Protein 2EEY (pdb70)

Organism: Geobacillus kaustophilus (strain HTA426) (NCBI:txid235909)

Radius of gyration: 17.72 Å; Cα contacts (8 Å, |Δi|>4): 313; chains: 1; bounding box: 38×51×36 Å

Secondary structure (DSSP, 8-state):
---SSB-TTSSB-----SSSPPEEEEEEEEEEEEE-HHHHHHHH--SS----HHHHHHHHHHHHHHHHHHHSTTPPP----EEEEEEEEE-SSSSEEEEEEEEEEEEESS--HHHHHHHHHHHHHHHHHHHTTT-S--EE---EEEEEESSTT--EE---

InterPro domains:
  IPR002820 Molybdopterin cofactor biosynthesis C (MoaC) domain [PF01967] (15-152)
  IPR023045 Molybdenum cofactor biosynthesis C [TIGR00581] (4-154)
  IPR036522 Molybdopterin cofactor biosynthesis C (MoaC) domain superfamily [G3DSA:3.30.70.640] (1-162)
  IPR036522 Molybdopterin cofactor biosynthesis C (MoaC) domain superfamily [SSF55040] (11-157)
  IPR047594 Molybdenum cofactor biosynthesis C, bacteria/eukaryotes [MF_01224_B] (2-160)
  IPR047594 Molybdenum cofactor biosynthesis C, bacteria/eukaryotes [cd01420] (15-156)
  IPR050105 Molybdenum cofactor biosynthesis MoaA/MoaC [PTHR22960] (5-137)

Solvent-accessible surface area: 9897 Å² total; per-residue (Å²): 176,100,166,81,86,103,55,188,128,56,144,57,84,92,36,101,35,109,166,93,144,92,52,96,13,28,0,20,0,43,2,4,0,39,7,42,164,74,0,57,73,81,38,68,50,97,85,149,92,152,63,86,23,47,50,65,0,48,85,24,0,43,107,7,2,140,119,1,34,111,104,56,105,46,18,28,102,54,166,40,141,26,36,89,10,58,50,51,68,88,92,101,61,174,38,33,40,0,14,0,32,0,36,0,99,4,104,9,11,25,22,1,46,72,9,0,38,13,0,0,38,39,0,0,101,21,0,54,81,90,3,85,89,68,53,127,55,13,88,61,11,105,55,65,31,39,37,25,47,25,29,207,82,30,106,71,159,98,149,175

B-factor: mean 35.21, std 13.67, range [17.54, 73.31]

Foldseek 3Di:
DDDQQADPVGHGDQHDLPPFFKAKKKWKKKKKKWDDPVLVVLQPDCPPPVDHLLVVLFVQLLVQLQCLCVPDPRDDRFDWPDKGKDWDWDCPDPIIMIMIMIMTIHIGRDHSHSSRQRSNVSSNVSSCVVCVVPPNPMDMDDMGIQWMADYDVHIDGDDD

Structure (mmCIF, N/CA/C/O backbone):
data_2EEY
#
_entry.id   2EEY
#
_cell.length_a   105.240
_cell.length_b   105.240
_cell.length_c   105.240
_cell.angle_alpha   90.00
_cell.angle_beta   90.00
_cell.angle_gamma   90.00
#
_symmetry.spa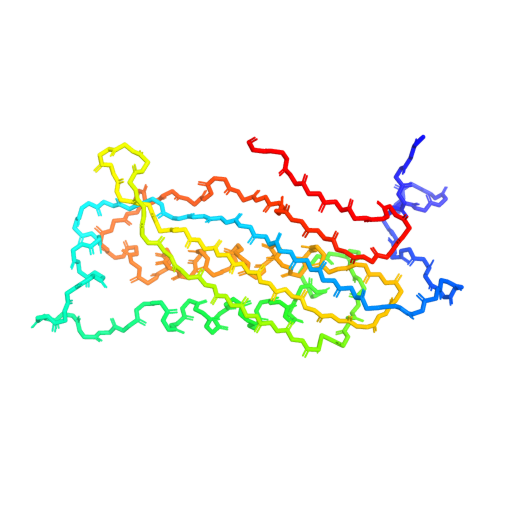ce_group_name_H-M   'P 41 3 2'
#
loop_
_entity.id
_entity.type
_entity.pdbx_description
1 polymer 'Molybdopterin biosynthesis'
2 water water
#
loop_
_atom_site.group_PDB
_atom_site.id
_atom_site.type_symbol
_atom_site.label_atom_id
_atom_site.label_alt_id
_atom_site.label_comp_id
_atom_site.label_asym_id
_atom_site.label_entity_id
_atom_site.label_seq_id
_atom_site.pdbx_PDB_ins_code
_atom_site.Cartn_x
_atom_site.Cartn_y
_atom_site.Cartn_z
_atom_site.occupancy
_atom_site.B_iso_or_equiv
_atom_site.auth_seq_id
_atom_site.auth_comp_id
_atom_site.auth_asym_id
_atom_site.auth_atom_id
_atom_site.pdbx_PDB_model_num
ATOM 1 N N . SER A 1 2 ? -3.440 -15.945 7.804 1.00 56.01 2 SER A N 1
ATOM 2 C CA . SER A 1 2 ? -4.788 -15.527 8.171 1.00 55.34 2 SER A CA 1
ATOM 3 C C . SER A 1 2 ? -5.757 -15.677 7.002 1.00 53.89 2 SER A C 1
ATOM 4 O O . SER A 1 2 ? -5.389 -15.617 5.833 1.00 54.26 2 SER A O 1
ATOM 7 N N . SER A 1 3 ? -7.027 -15.937 7.298 1.00 50.70 3 SER A N 1
ATOM 8 C CA . SER A 1 3 ? -8.007 -16.192 6.248 1.00 48.13 3 SER A CA 1
ATOM 9 C C . SER A 1 3 ? -9.443 -16.077 6.749 1.00 45.65 3 SER A C 1
ATOM 10 O O . SER A 1 3 ? -9.701 -16.161 7.952 1.00 43.47 3 SER A O 1
ATOM 13 N N . PHE A 1 4 ? -10.375 -15.879 5.820 1.00 42.30 4 PHE A N 1
ATOM 14 C CA . PHE A 1 4 ? -11.789 -15.804 6.178 1.00 39.30 4 PHE A CA 1
ATOM 15 C C . PHE A 1 4 ? -12.237 -17.162 6.710 1.00 38.81 4 PHE A C 1
ATOM 16 O O . PHE A 1 4 ? -11.692 -18.202 6.359 1.00 38.70 4 PHE A O 1
ATOM 24 N N . THR A 1 5 ? -13.217 -17.134 7.625 1.00 35.21 5 THR A N 1
ATOM 25 C CA . THR A 1 5 ? -13.768 -18.396 8.115 1.00 33.65 5 THR A CA 1
ATOM 26 C C . THR A 1 5 ? -15.217 -18.611 7.635 1.00 32.66 5 THR A C 1
ATOM 27 O O . THR A 1 5 ? -15.778 -19.694 7.741 1.00 31.43 5 THR A O 1
ATOM 31 N N . HIS A 1 6 ? -15.832 -17.514 7.137 1.00 30.68 6 HIS A N 1
ATOM 32 C CA . HIS A 1 6 ? -17.261 -17.543 6.811 1.00 31.37 6 HIS A CA 1
ATOM 33 C C . HIS A 1 6 ? -17.517 -17.923 5.346 1.00 30.00 6 HIS A C 1
ATOM 34 O O . HIS A 1 6 ? -18.614 -17.779 4.825 1.00 30.89 6 HIS A O 1
ATOM 41 N N . PHE A 1 7 ? -16.527 -18.447 4.630 1.00 30.11 7 PHE A N 1
ATOM 42 C CA . PHE A 1 7 ? -16.740 -18.883 3.249 1.00 29.43 7 PHE A CA 1
ATOM 43 C C . PHE A 1 7 ? -16.394 -20.365 3.121 1.00 30.94 7 PHE A C 1
ATOM 44 O O . PHE A 1 7 ? -15.464 -20.847 3.767 1.00 30.55 7 PHE A O 1
ATOM 52 N N . ASN A 1 8 ? -17.145 -21.084 2.290 1.00 31.11 8 ASN A N 1
ATOM 53 C CA . ASN A 1 8 ? -16.921 -22.515 2.113 1.00 33.26 8 ASN A CA 1
ATOM 54 C C . ASN A 1 8 ? -16.014 -22.857 0.936 1.00 35.30 8 ASN A C 1
ATOM 55 O O . ASN A 1 8 ? -15.445 -21.975 0.289 1.00 36.11 8 ASN A O 1
ATOM 60 N N . GLU A 1 9 ? -15.906 -24.153 0.662 1.00 37.86 9 GLU A N 1
ATOM 61 C CA . GLU A 1 9 ? -15.070 -24.667 -0.416 1.00 39.96 9 GLU A CA 1
ATOM 62 C C . GLU A 1 9 ? -15.438 -24.133 -1.795 1.00 38.41 9 GLU A C 1
ATOM 63 O O . GLU A 1 9 ? -14.640 -24.226 -2.725 1.00 39.52 9 GLU A O 1
ATOM 69 N N . GLN A 1 10 ? -16.640 -23.580 -1.934 1.00 35.63 10 GLN A N 1
ATOM 70 C CA . GLN A 1 10 ? -17.069 -23.048 -3.225 1.00 32.82 10 GLN A CA 1
ATOM 71 C C . GLN A 1 10 ? -17.071 -21.522 -3.261 1.00 32.12 10 GLN A C 1
ATOM 72 O O . GLN A 1 10 ? -17.598 -20.919 -4.194 1.00 30.50 10 GLN A O 1
ATOM 78 N N . GLY A 1 11 ? -16.481 -20.900 -2.245 1.00 31.31 11 GLY A N 1
ATOM 79 C CA . GLY A 1 11 ? -16.429 -19.449 -2.204 1.00 30.54 11 GLY A CA 1
ATOM 80 C C . GLY A 1 11 ? -17.744 -18.771 -1.854 1.00 29.88 11 GLY A C 1
ATOM 81 O O . GLY A 1 11 ? -17.980 -17.630 -2.246 1.00 29.41 11 GLY A O 1
ATOM 82 N N . ARG A 1 12 ? -18.608 -19.469 -1.124 1.00 29.07 12 ARG A N 1
ATOM 83 C CA . ARG A 1 12 ? -19.890 -18.897 -0.723 1.00 28.27 12 ARG A CA 1
ATOM 84 C C . ARG A 1 12 ? -20.045 -18.957 0.796 1.00 27.32 12 ARG A C 1
ATOM 85 O O . ARG A 1 12 ? -19.355 -19.723 1.472 1.00 27.45 12 ARG A O 1
ATOM 93 N N . ALA A 1 13 ? -20.943 -18.136 1.332 1.00 25.84 13 ALA A N 1
ATOM 94 C CA . ALA A 1 13 ? -21.141 -18.046 2.774 1.00 25.36 13 ALA A CA 1
ATOM 95 C C . ALA A 1 13 ? -21.627 -19.301 3.487 1.00 26.00 13 ALA A C 1
ATOM 96 O O . ALA A 1 13 ? -22.523 -20.001 3.016 1.00 27.09 13 ALA A O 1
ATOM 98 N N . LYS A 1 14 ? -21.018 -19.573 4.638 1.00 25.33 14 LYS A N 1
ATOM 99 C CA . LYS A 1 14 ? -21.399 -20.713 5.461 1.00 25.94 14 LYS A CA 1
ATOM 100 C C . LYS A 1 14 ? -21.351 -20.310 6.931 1.00 26.42 14 LYS A C 1
ATOM 101 O O . LYS A 1 14 ? -20.706 -19.323 7.299 1.00 25.97 14 LYS A O 1
ATOM 107 N N . MET A 1 15 ? -22.056 -21.063 7.766 1.00 26.69 15 MET A N 1
ATOM 108 C CA . MET A 1 15 ? -22.041 -20.815 9.197 1.00 28.29 15 MET A CA 1
ATOM 109 C C . MET A 1 15 ? -20.976 -21.786 9.690 1.00 29.43 15 MET A C 1
ATOM 110 O O . MET A 1 15 ? -21.181 -23.003 9.683 1.00 26.98 15 MET A O 1
ATOM 115 N N . VAL A 1 16 ? -19.834 -21.237 10.089 1.00 28.95 16 VAL A N 1
ATOM 116 C CA . VAL A 1 16 ? -18.698 -22.024 10.557 1.00 32.42 16 VAL A CA 1
ATOM 117 C C . VAL A 1 16 ? -19.070 -23.069 11.602 1.00 31.42 16 VAL A C 1
ATOM 118 O O . VAL A 1 16 ? -19.759 -22.772 12.573 1.00 30.20 16 VAL A O 1
ATOM 122 N N . ASP A 1 17 ? -18.597 -24.293 11.397 1.00 33.17 17 ASP A N 1
ATOM 123 C CA . ASP A 1 17 ? -18.867 -25.377 12.331 1.00 35.71 17 ASP A CA 1
ATOM 124 C C . ASP A 1 17 ? -18.047 -25.179 13.602 1.00 36.25 17 ASP A C 1
ATOM 125 O O . ASP A 1 17 ? -16.819 -25.119 13.552 1.00 37.06 17 ASP A O 1
ATOM 130 N N . ILE A 1 18 ? -18.736 -25.067 14.735 1.00 37.25 18 ILE A N 1
ATOM 131 C CA . ILE A 1 18 ? -18.075 -24.875 16.024 1.00 39.25 18 ILE A CA 1
ATOM 132 C C . ILE A 1 18 ? -18.347 -26.054 16.959 1.00 42.39 18 ILE A C 1
ATOM 133 O O . ILE A 1 18 ? -18.222 -25.935 18.176 1.00 43.16 18 ILE A O 1
ATOM 138 N N . THR A 1 19 ? -18.712 -27.190 16.375 1.00 46.25 19 THR A N 1
ATOM 139 C CA . THR A 1 19 ? -19.022 -28.400 17.136 1.00 51.73 19 THR A CA 1
ATOM 140 C C . THR A 1 19 ? -17.914 -28.873 18.075 1.00 55.25 19 THR A C 1
ATOM 141 O O . THR A 1 19 ? -18.181 -29.257 19.214 1.00 56.34 19 THR A O 1
ATOM 145 N N . HIS A 1 20 ? -16.674 -28.847 17.597 1.00 58.88 20 HIS A N 1
ATOM 146 C CA . HIS A 1 20 ? -15.544 -29.310 18.395 1.00 62.61 20 HIS A CA 1
ATOM 147 C C . HIS A 1 20 ? -15.087 -28.360 19.497 1.00 63.23 20 HIS A C 1
ATOM 148 O O . HIS A 1 20 ? -14.628 -28.807 20.548 1.00 63.70 20 HIS A O 1
ATOM 155 N N . LYS A 1 21 ? -15.212 -27.058 19.262 1.00 63.33 21 LYS A N 1
ATOM 156 C CA . LYS A 1 21 ? -14.800 -26.062 20.246 1.00 63.04 21 LYS A CA 1
ATOM 157 C C . LYS A 1 21 ? -15.421 -26.322 21.620 1.00 63.22 21 LYS A C 1
ATOM 158 O O . LYS A 1 21 ? -16.435 -27.012 21.734 1.00 63.22 21 LYS A O 1
ATOM 164 N N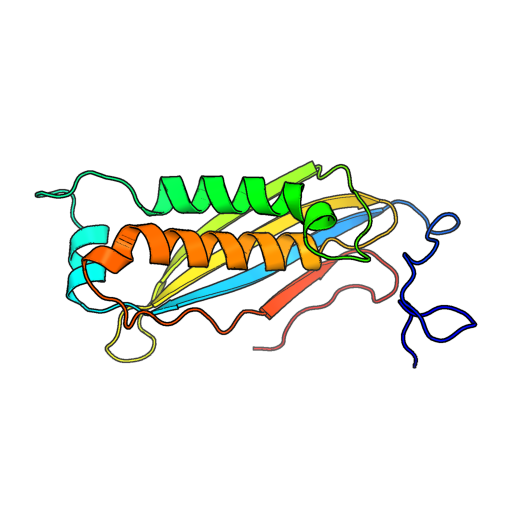 . GLU A 1 22 ? -14.800 -25.771 22.660 1.00 63.44 22 GLU A N 1
ATOM 165 C CA . GLU A 1 22 ? -15.285 -25.943 24.028 1.00 62.86 22 GLU A CA 1
ATOM 166 C C . GLU A 1 22 ? -16.173 -24.779 24.457 1.00 60.61 22 GLU A C 1
ATOM 167 O O . GLU A 1 22 ? -16.091 -23.686 23.898 1.00 59.90 22 GLU A O 1
ATOM 173 N N . ASP A 1 23 ? -17.019 -25.023 25.452 1.00 59.04 23 ASP A N 1
ATOM 174 C CA . ASP A 1 23 ? -17.920 -23.997 25.963 1.00 57.15 23 ASP A CA 1
ATOM 175 C C . ASP A 1 23 ? -17.282 -23.251 27.125 1.00 54.88 23 ASP A C 1
ATOM 176 O O . ASP A 1 23 ? -16.940 -23.848 28.145 1.00 54.68 23 ASP A O 1
ATOM 181 N N . THR A 1 24 ? -17.126 -21.942 26.965 1.00 51.02 24 THR A N 1
ATOM 182 C CA . THR A 1 24 ? -16.537 -21.109 28.004 1.00 48.19 24 THR A CA 1
ATOM 183 C C . THR A 1 24 ? -17.359 -19.836 28.162 1.00 46.07 24 THR A C 1
ATOM 184 O O . THR A 1 24 ? -18.214 -19.533 27.329 1.00 43.05 24 THR A O 1
ATOM 188 N N . VAL A 1 25 ? -17.100 -19.097 29.236 1.00 44.16 25 VAL A N 1
ATOM 189 C CA . VAL A 1 25 ? -17.814 -17.853 29.490 1.00 42.06 25 VAL A CA 1
ATOM 190 C C . VAL A 1 25 ? -17.297 -16.784 28.537 1.00 39.94 25 VAL A C 1
ATOM 191 O O . VAL A 1 25 ? -16.105 -16.488 28.510 1.00 38.09 25 VAL A O 1
ATOM 195 N N . ARG A 1 26 ? -18.202 -16.206 27.756 1.00 37.66 26 ARG A N 1
ATOM 196 C CA . ARG A 1 26 ? -17.822 -15.182 26.795 1.00 36.46 26 ARG A CA 1
ATOM 197 C C . ARG A 1 26 ? -18.595 -13.888 27.006 1.00 35.41 26 ARG A C 1
ATOM 198 O O . ARG A 1 26 ? -19.802 -13.901 27.246 1.00 34.51 26 ARG A O 1
ATOM 206 N N . VAL A 1 27 ? -17.884 -12.771 26.922 1.00 33.60 27 VAL A N 1
ATOM 207 C CA . VAL A 1 27 ? -18.485 -11.458 27.094 1.00 33.02 27 VAL A CA 1
ATOM 208 C C . VAL A 1 27 ? -17.996 -10.530 25.988 1.00 32.42 27 VAL A C 1
ATOM 209 O O . VAL A 1 27 ? -16.876 -10.671 25.496 1.00 32.12 27 VAL A O 1
ATOM 213 N N . ALA A 1 28 ? -18.850 -9.593 25.589 1.00 29.56 28 ALA A N 1
ATOM 214 C CA . ALA A 1 28 ? -18.497 -8.627 24.560 1.00 28.77 28 ALA A CA 1
ATOM 215 C C . ALA A 1 28 ? -19.117 -7.284 24.911 1.00 26.90 28 ALA A C 1
ATOM 216 O O . ALA A 1 28 ? -20.262 -7.213 25.364 1.00 25.99 28 ALA A O 1
ATOM 218 N N . VAL A 1 29 ? -18.342 -6.226 24.712 1.00 25.62 29 VAL A N 1
ATOM 219 C CA . VAL A 1 29 ? -18.782 -4.869 24.997 1.00 26.04 29 VAL A CA 1
ATOM 220 C C . VAL A 1 29 ? -18.610 -4.030 23.735 1.00 25.92 29 VAL A C 1
ATOM 221 O O . VAL A 1 29 ? -17.512 -3.951 23.180 1.00 25.65 29 VAL A O 1
ATOM 225 N N . ALA A 1 30 ? -19.700 -3.416 23.279 1.00 24.43 30 ALA A N 1
ATOM 226 C CA . ALA A 1 30 ? -19.670 -2.585 22.082 1.00 23.61 30 ALA A CA 1
ATOM 227 C C . ALA A 1 30 ? -20.140 -1.181 22.417 1.00 24.35 30 ALA A C 1
ATOM 228 O O . ALA A 1 30 ? -20.919 -0.976 23.351 1.00 24.67 30 ALA A O 1
ATOM 230 N N . GLN A 1 31 ? -19.680 -0.210 21.643 1.00 22.81 31 GLN A N 1
ATOM 231 C CA . GLN A 1 31 ? -20.048 1.167 21.901 1.00 23.55 31 GLN A CA 1
ATOM 232 C C . GLN A 1 31 ? -20.408 1.928 20.636 1.00 23.90 31 GLN A C 1
ATOM 233 O O . GLN A 1 31 ? -19.882 1.652 19.555 1.00 22.55 31 GLN A O 1
ATOM 239 N N . THR A 1 32 ? -21.325 2.877 20.785 1.00 20.47 32 THR A N 1
ATOM 240 C CA . THR A 1 32 ? -21.737 3.738 19.692 1.00 22.10 32 THR A CA 1
ATOM 241 C C . THR A 1 32 ? -22.255 5.020 20.321 1.00 23.56 32 THR A C 1
ATOM 242 O O . THR A 1 32 ? -22.112 5.230 21.532 1.00 23.56 32 THR A O 1
ATOM 246 N N . SER A 1 33 ? -22.844 5.886 19.512 1.00 23.97 33 SER A N 1
ATOM 247 C CA . SER A 1 33 ? -23.367 7.131 20.042 1.00 25.33 33 SER A CA 1
ATOM 248 C C . SER A 1 33 ? -24.318 7.782 19.063 1.00 25.74 33 SER A C 1
ATOM 249 O O . SER A 1 33 ? -24.421 7.371 17.909 1.00 24.71 33 SER A O 1
ATOM 252 N N . VAL A 1 34 ? -25.033 8.790 19.544 1.00 24.16 34 VAL A N 1
ATOM 253 C CA . VAL A 1 34 ? -25.942 9.538 18.700 1.00 23.48 34 VAL A CA 1
ATOM 254 C C . VAL A 1 34 ? -25.671 11.008 19.000 1.00 25.31 34 VAL A C 1
ATOM 255 O O . VAL A 1 34 ? -25.840 11.456 20.133 1.00 24.03 34 VAL A O 1
ATOM 259 N N . THR A 1 35 ? -25.214 11.742 17.992 1.00 25.59 35 THR A N 1
ATOM 260 C CA . THR A 1 35 ? -24.941 13.164 18.149 1.00 27.04 35 THR A CA 1
ATOM 261 C C . THR A 1 35 ? -26.221 13.872 17.745 1.00 26.04 35 THR A C 1
ATOM 262 O O . THR A 1 35 ? -26.755 13.639 16.660 1.00 25.25 35 THR A O 1
ATOM 266 N N . VAL A 1 36 ? -26.719 14.729 18.629 1.00 25.87 36 VAL A N 1
ATOM 267 C CA . VAL A 1 36 ? -27.980 15.417 18.391 1.00 25.36 36 VAL A CA 1
ATOM 268 C C . VAL A 1 36 ? -27.905 16.936 18.509 1.00 27.12 36 VAL A C 1
ATOM 269 O O . VAL A 1 36 ? -26.933 17.481 19.020 1.00 28.42 36 VAL A O 1
ATOM 273 N N . SER A 1 37 ? -28.953 17.606 18.039 1.00 27.47 37 SER A N 1
ATOM 274 C CA . SER A 1 37 ? -29.033 19.059 18.104 1.00 29.00 37 SER A CA 1
ATOM 275 C C . SER A 1 37 ? -29.296 19.472 19.547 1.00 29.53 37 SER A C 1
ATOM 276 O O . SER A 1 37 ? -29.700 18.646 20.372 1.00 26.08 37 SER A O 1
ATOM 279 N N . ARG A 1 38 ? -29.080 20.748 19.852 1.00 29.56 38 ARG A N 1
ATOM 280 C CA . ARG A 1 38 ? -29.309 21.237 21.208 1.00 29.76 38 ARG A CA 1
ATOM 281 C C . ARG A 1 38 ? -30.759 21.025 21.623 1.00 27.98 38 ARG A C 1
ATOM 282 O O . ARG A 1 38 ? -31.033 20.655 22.762 1.00 26.50 38 ARG A O 1
ATOM 290 N N . GLU A 1 39 ? -31.687 21.250 20.696 1.00 26.95 39 GLU A N 1
ATOM 291 C CA . GLU A 1 39 ? -33.104 21.078 20.991 1.00 27.34 39 GLU A CA 1
ATOM 292 C C . GLU A 1 39 ? -33.431 19.652 21.419 1.00 26.27 39 GLU A C 1
ATOM 293 O O . GLU A 1 39 ? -34.165 19.436 22.384 1.00 24.98 39 GLU A O 1
ATOM 299 N N . ILE A 1 40 ? -32.890 18.674 20.700 1.00 25.55 40 ILE A N 1
ATOM 300 C CA . ILE A 1 40 ? -33.136 17.278 21.045 1.00 24.14 40 ILE A CA 1
ATOM 301 C C . ILE A 1 40 ? -32.560 16.958 22.426 1.00 22.59 40 ILE A C 1
ATOM 302 O O . ILE A 1 40 ? -33.202 16.289 23.236 1.00 23.54 40 ILE A O 1
ATOM 307 N N . TYR A 1 41 ? -31.354 17.442 22.699 1.00 21.51 41 TYR A N 1
ATOM 308 C CA . TYR A 1 41 ? -30.734 17.206 23.998 1.00 22.64 41 TYR A CA 1
ATOM 309 C C . TYR A 1 41 ? -31.602 17.808 25.110 1.00 23.29 41 TYR A C 1
ATOM 310 O O . TYR A 1 41 ? -31.846 17.176 26.136 1.00 22.79 41 TYR A O 1
ATOM 319 N N . GLU A 1 42 ? -32.072 19.032 24.891 1.00 23.72 42 GLU A N 1
ATOM 320 C CA . GLU A 1 42 ? -32.896 19.724 25.882 1.00 25.89 42 GLU A CA 1
ATOM 321 C C . GLU A 1 42 ? -34.188 18.986 26.202 1.00 26.08 42 GLU A C 1
ATOM 322 O O . GLU A 1 42 ? -34.575 18.870 27.367 1.00 26.57 42 GLU A O 1
ATOM 328 N N . LYS A 1 43 ? -34.860 18.477 25.176 1.00 26.74 43 LYS A N 1
ATOM 329 C CA . LYS A 1 43 ? -36.112 17.782 25.411 1.00 28.75 43 LYS A CA 1
ATOM 330 C C . LYS A 1 43 ? -35.932 16.396 26.009 1.00 28.48 43 LYS A C 1
ATOM 331 O O . LYS A 1 43 ? -36.836 15.880 26.663 1.00 29.56 43 LYS A O 1
ATOM 337 N N . MET A 1 44 ? -34.760 15.803 25.809 1.00 27.17 44 MET A N 1
ATOM 338 C CA . MET A 1 44 ? -34.486 14.483 26.366 1.00 28.41 44 MET A CA 1
ATOM 339 C C . MET A 1 44 ? -33.984 14.568 27.805 1.00 28.55 44 MET A C 1
ATOM 340 O O . MET A 1 44 ? -34.031 13.583 28.539 1.00 31.05 44 MET A O 1
ATOM 345 N N . THR A 1 45 ? -33.506 15.737 28.217 1.00 27.44 45 THR A N 1
ATOM 346 C CA . THR A 1 45 ? -32.981 15.874 29.571 1.00 27.99 45 THR A CA 1
ATOM 347 C C . THR A 1 45 ? -33.852 16.668 30.539 1.00 31.43 45 THR A C 1
ATOM 348 O O . THR A 1 45 ? -33.459 16.896 31.684 1.00 34.78 45 THR A O 1
ATOM 352 N N . SER A 1 46 ? -35.031 17.085 30.087 1.00 31.19 46 SER A N 1
ATOM 353 C CA . SER A 1 46 ? -35.957 17.823 30.943 1.00 33.12 46 SER A CA 1
ATOM 354 C C . SER A 1 46 ? -37.340 17.184 30.897 1.00 33.82 46 SER A C 1
ATOM 355 O O . SER A 1 46 ? -37.815 16.806 29.832 1.00 33.05 46 SER A O 1
ATOM 358 N N . ASN A 1 47 ? -37.983 17.069 32.054 1.00 35.25 47 ASN A N 1
ATOM 359 C CA . ASN A 1 47 ? -39.320 16.486 32.133 1.00 38.88 47 ASN A CA 1
ATOM 360 C C . ASN A 1 47 ? -40.387 17.563 32.297 1.00 37.92 47 ASN A C 1
ATOM 361 O O . ASN A 1 47 ? -41.554 17.260 32.552 1.00 37.25 47 ASN A O 1
ATOM 366 N N . ALA A 1 48 ? -39.979 18.819 32.141 1.00 36.63 48 ALA A N 1
ATOM 367 C CA . ALA A 1 48 ? -40.888 19.954 32.274 1.00 36.22 48 ALA A CA 1
ATOM 368 C C . ALA A 1 48 ? -42.117 19.829 31.377 1.00 35.10 48 ALA A C 1
ATOM 369 O O . ALA A 1 48 ? -43.231 20.154 31.792 1.00 34.60 48 ALA A O 1
ATOM 371 N N . ILE A 1 49 ? -41.912 19.365 30.148 1.00 33.25 49 ILE A N 1
ATOM 372 C CA . ILE A 1 49 ? -43.015 19.212 29.206 1.00 34.49 49 ILE A CA 1
ATOM 373 C C . ILE A 1 49 ? -43.085 17.802 28.619 1.00 35.53 49 ILE A C 1
ATOM 374 O O . ILE A 1 49 ? -44.126 17.150 28.680 1.00 36.34 49 ILE A O 1
ATOM 379 N N . GLU A 1 50 ? -41.979 17.340 28.042 1.00 35.64 50 GLU A N 1
ATOM 380 C CA . GLU A 1 50 ? -41.924 15.998 27.467 1.00 35.97 50 GLU A CA 1
ATOM 381 C C . GLU A 1 50 ? -41.543 15.039 28.590 1.00 35.49 50 GLU A C 1
ATOM 382 O O . GLU A 1 50 ? -40.401 15.033 29.045 1.00 34.06 50 GLU A O 1
ATOM 388 N N . LYS A 1 51 ? -42.493 14.228 29.040 1.00 35.77 51 LYS A N 1
ATOM 389 C CA . LYS A 1 51 ? -42.207 13.293 30.119 1.00 36.73 51 LYS A CA 1
ATOM 390 C C . LYS A 1 51 ? -41.817 11.910 29.602 1.00 35.18 51 LYS A C 1
ATOM 391 O O . LYS A 1 51 ? -41.384 11.053 30.368 1.00 36.11 51 LYS A O 1
ATOM 397 N N . GLY A 1 52 ? -41.946 11.706 28.295 1.00 34.09 52 GLY A N 1
ATOM 398 C CA . GLY A 1 52 ? -41.591 10.423 27.712 1.00 32.69 52 GLY A CA 1
ATOM 399 C C . GLY A 1 52 ? -40.110 10.113 27.854 1.00 33.91 52 GLY A C 1
ATOM 400 O O . GLY A 1 52 ? -39.264 10.984 27.644 1.00 33.97 52 GLY A O 1
ATOM 401 N N . ASP A 1 53 ? -39.792 8.870 28.203 1.00 30.24 53 ASP A N 1
ATOM 402 C CA . ASP A 1 53 ? -38.403 8.450 28.375 1.00 29.02 53 ASP A CA 1
ATOM 403 C C . ASP A 1 53 ? -37.872 7.769 27.107 1.00 27.49 53 ASP A C 1
ATOM 404 O O . ASP A 1 53 ? -38.148 6.592 26.869 1.00 25.46 53 ASP A O 1
ATOM 409 N N . VAL A 1 54 ? -37.110 8.506 26.302 1.00 24.66 54 VAL A N 1
ATOM 410 C CA . VAL A 1 54 ? -36.552 7.955 25.066 1.00 23.76 54 VAL A CA 1
ATOM 411 C C . VAL A 1 54 ? -35.564 6.821 25.347 1.00 23.71 54 VAL A C 1
ATOM 412 O O . VAL A 1 54 ? -35.555 5.799 24.648 1.00 21.51 54 VAL A O 1
ATOM 416 N N . LEU A 1 55 ? -34.739 6.992 26.375 1.00 21.39 55 LEU A N 1
ATOM 417 C CA . LEU A 1 55 ? -33.747 5.973 26.696 1.00 23.38 55 LEU A CA 1
ATOM 418 C C . LEU A 1 55 ? -34.360 4.637 27.113 1.00 23.62 55 LEU A C 1
ATOM 419 O O . LEU A 1 55 ? -33.800 3.582 26.817 1.00 23.16 55 LEU A O 1
ATOM 424 N N . ALA A 1 56 ? -35.508 4.674 27.788 1.00 22.94 56 ALA A N 1
ATOM 425 C CA . ALA A 1 56 ? -36.169 3.440 28.219 1.00 22.12 56 ALA A CA 1
ATOM 426 C C . ALA A 1 56 ? -36.598 2.616 27.008 1.00 22.64 56 ALA A C 1
ATOM 427 O O . ALA A 1 56 ? -36.500 1.385 27.015 1.00 20.77 56 ALA A O 1
ATOM 429 N N . VAL A 1 57 ? -37.084 3.304 25.976 1.00 21.16 57 VAL A N 1
ATOM 430 C CA . VAL A 1 57 ? -37.529 2.656 24.749 1.00 21.54 57 VAL A CA 1
ATOM 431 C C . VAL A 1 57 ? -36.338 2.111 23.965 1.00 21.07 57 VAL A C 1
ATOM 432 O O . VAL A 1 57 ? -36.361 0.973 23.483 1.00 20.47 57 VAL A O 1
ATOM 436 N N . ALA A 1 58 ? -35.298 2.928 23.840 1.00 19.49 58 ALA A N 1
ATOM 437 C CA . ALA A 1 58 ? -34.098 2.530 23.114 1.00 19.28 58 ALA A CA 1
ATOM 438 C C . ALA A 1 58 ? -33.414 1.353 23.808 1.00 19.64 58 ALA A C 1
ATOM 439 O O . ALA A 1 58 ? -32.864 0.470 23.149 1.00 21.39 58 ALA A O 1
ATOM 441 N N . GLN A 1 59 ? -33.439 1.353 25.137 1.00 20.48 59 GLN A N 1
ATOM 442 C CA . GLN A 1 59 ? -32.843 0.266 25.914 1.00 21.17 59 GLN A CA 1
ATOM 443 C C . GLN A 1 59 ? -33.554 -1.046 25.573 1.00 21.09 59 GLN A C 1
ATOM 444 O O . GLN A 1 59 ? -32.911 -2.056 25.278 1.00 20.85 59 GLN A O 1
ATOM 450 N N . VAL A 1 60 ? -34.885 -1.031 25.619 1.00 21.33 60 VAL A 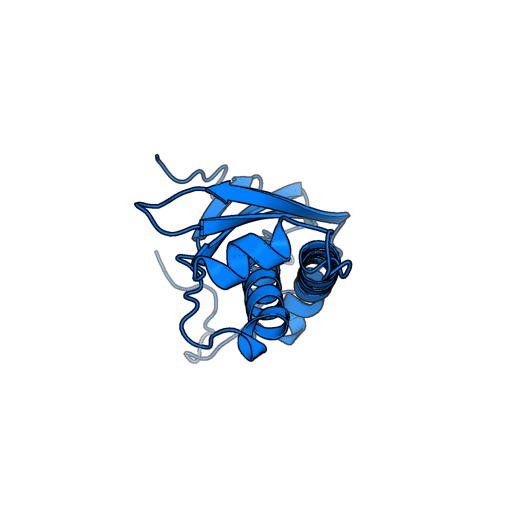N 1
ATOM 451 C CA . VAL A 1 60 ? -35.670 -2.224 25.293 1.00 21.87 60 VAL A CA 1
ATOM 452 C C . VAL A 1 60 ? -35.370 -2.705 23.868 1.00 21.48 60 VAL A C 1
ATOM 453 O O . VAL A 1 60 ? -35.169 -3.896 23.638 1.00 21.92 60 VAL A O 1
ATOM 457 N N . ALA A 1 61 ? -35.341 -1.782 22.912 1.00 22.38 61 ALA A N 1
ATOM 458 C CA . ALA A 1 61 ? -35.055 -2.143 21.524 1.00 21.14 61 ALA A CA 1
ATOM 459 C C . ALA A 1 61 ? -33.682 -2.799 21.399 1.00 21.54 61 ALA A C 1
ATOM 460 O O . ALA A 1 61 ? -33.520 -3.793 20.685 1.00 18.57 61 ALA A O 1
ATOM 462 N N . GLY A 1 62 ? -32.698 -2.240 22.098 1.00 20.74 62 GLY A N 1
ATOM 463 C CA . GLY A 1 62 ? -31.353 -2.783 22.047 1.00 20.60 62 GLY A CA 1
ATOM 464 C C . GLY A 1 62 ? -31.249 -4.197 22.585 1.00 21.08 62 GLY A C 1
ATOM 465 O O . GLY A 1 62 ? -30.577 -5.047 21.994 1.00 19.43 62 GLY A O 1
ATOM 466 N N . VAL A 1 63 ? -31.903 -4.457 23.713 1.00 19.40 63 VAL A N 1
ATOM 467 C CA . VAL A 1 63 ? -31.877 -5.789 24.309 1.00 21.20 63 VAL A CA 1
ATOM 468 C C . VAL A 1 63 ? -32.540 -6.797 23.378 1.00 21.27 63 VAL A C 1
ATOM 469 O O . VAL A 1 63 ? -32.017 -7.889 23.157 1.00 21.08 63 VAL A O 1
ATOM 473 N N . MET A 1 64 ? -33.690 -6.424 22.826 1.00 20.33 64 MET A N 1
ATOM 474 C CA . MET A 1 64 ? -34.408 -7.305 21.919 1.00 20.85 64 MET A CA 1
ATOM 475 C C . MET A 1 64 ? -33.608 -7.539 20.633 1.00 22.34 64 MET A C 1
ATOM 476 O O . MET A 1 64 ? -33.656 -8.627 20.052 1.00 22.09 64 MET A O 1
ATOM 481 N N . ALA A 1 65 ? -32.857 -6.529 20.199 1.00 20.22 65 ALA A N 1
ATOM 482 C CA . ALA A 1 65 ? -32.037 -6.662 18.994 1.00 19.83 65 ALA A CA 1
ATOM 483 C C . ALA A 1 65 ? -30.907 -7.675 19.217 1.00 20.79 65 ALA A C 1
ATOM 484 O O . ALA A 1 65 ? -30.536 -8.416 18.305 1.00 22.24 65 ALA A O 1
ATOM 486 N N . ALA A 1 66 ? -30.352 -7.699 20.425 1.00 20.65 66 ALA A N 1
ATOM 487 C CA . ALA A 1 66 ? -29.287 -8.643 20.744 1.00 22.02 66 ALA A CA 1
ATOM 488 C C . ALA A 1 66 ? -29.783 -10.063 20.474 1.00 23.97 66 ALA A C 1
ATOM 489 O O . ALA A 1 66 ? -29.047 -10.893 19.939 1.00 22.48 66 ALA A O 1
ATOM 491 N N . LYS A 1 67 ? -31.037 -10.330 20.842 1.00 23.88 67 LYS A N 1
ATOM 492 C CA . LYS A 1 67 ? -31.645 -11.645 20.650 1.00 25.04 67 LYS A CA 1
ATOM 493 C C . LYS A 1 67 ? -31.972 -11.935 19.189 1.00 26.81 67 LYS A C 1
ATOM 494 O O . LYS A 1 67 ? -32.063 -13.095 18.788 1.00 27.65 67 LYS A O 1
ATOM 500 N N . LYS A 1 68 ? -32.157 -10.882 18.397 1.00 25.90 68 LYS A N 1
ATOM 501 C CA . LYS A 1 68 ? -32.479 -11.031 16.972 1.00 27.58 68 LYS A CA 1
ATOM 502 C C . LYS A 1 68 ? -31.227 -11.037 16.099 1.00 25.95 68 LYS A C 1
ATOM 503 O O . LYS A 1 68 ? -31.303 -11.147 14.883 1.00 24.37 68 LYS A O 1
ATOM 509 N N . THR A 1 69 ? -30.051 -10.918 16.707 1.00 23.59 69 THR A N 1
ATOM 510 C CA . THR A 1 69 ? -28.819 -10.874 15.928 1.00 23.00 69 THR A CA 1
ATOM 511 C C . THR A 1 69 ? -28.696 -11.967 14.858 1.00 23.33 69 THR A C 1
ATOM 512 O O . THR A 1 69 ? -28.375 -11.676 13.702 1.00 22.73 69 THR A O 1
ATOM 516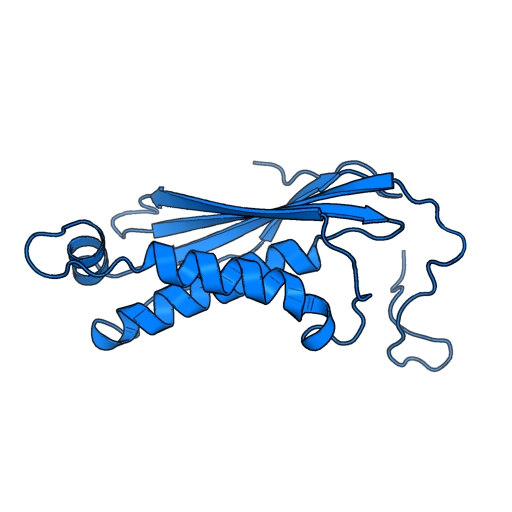 N N . ALA A 1 70 ? -28.963 -13.217 15.226 1.00 22.59 70 ALA A N 1
ATOM 517 C CA . ALA A 1 70 ? -28.848 -14.314 14.266 1.00 22.71 70 ALA A CA 1
ATOM 518 C C . ALA A 1 70 ? -29.881 -14.236 13.137 1.00 23.71 70 ALA A C 1
ATOM 519 O O . ALA A 1 70 ? -29.678 -14.817 12.069 1.00 22.97 70 ALA A O 1
ATOM 521 N N . ASP A 1 71 ? -30.985 -13.531 13.376 1.00 22.90 71 ASP A N 1
ATOM 522 C CA . ASP A 1 71 ? -32.027 -13.366 12.365 1.00 25.05 71 ASP A CA 1
ATOM 523 C C . ASP A 1 71 ? -31.602 -12.315 11.340 1.00 23.77 71 ASP A C 1
ATOM 524 O O . ASP A 1 71 ? -32.060 -12.333 10.202 1.00 24.03 71 ASP A O 1
ATOM 529 N N . LEU A 1 72 ? -30.727 -11.407 11.760 1.00 21.82 72 LEU A N 1
ATOM 530 C CA . LEU A 1 72 ? -30.267 -10.300 10.915 1.00 21.92 72 LEU A CA 1
ATOM 531 C C . LEU A 1 72 ? -28.916 -10.484 10.236 1.00 22.18 72 LEU A C 1
ATOM 532 O O . LEU A 1 72 ? -28.728 -10.048 9.100 1.00 23.12 72 LEU A O 1
ATOM 537 N N . ILE A 1 73 ? -27.973 -11.096 10.944 1.00 22.50 73 ILE A N 1
ATOM 538 C CA . ILE A 1 73 ? -26.626 -11.323 10.419 1.00 22.80 73 ILE A CA 1
ATOM 539 C C . ILE A 1 73 ? -26.600 -12.743 9.863 1.00 23.22 73 ILE A C 1
ATOM 540 O O . ILE A 1 73 ? -26.579 -13.711 10.618 1.00 22.99 73 ILE A O 1
ATOM 545 N N . PRO A 1 74 ? -26.592 -12.874 8.528 1.00 23.45 74 PRO A N 1
ATOM 546 C CA . PRO A 1 74 ? -26.587 -14.149 7.804 1.00 23.64 74 PRO A CA 1
ATOM 547 C C . PRO A 1 74 ? -25.848 -15.338 8.412 1.00 24.11 74 PRO A C 1
ATOM 548 O O . PRO A 1 74 ? -26.452 -16.382 8.652 1.00 23.50 74 PRO A O 1
ATOM 552 N N . MET A 1 75 ? -24.554 -15.193 8.673 1.00 24.15 75 MET A N 1
ATOM 553 C CA . MET A 1 75 ? -23.784 -16.321 9.200 1.00 24.87 75 MET A CA 1
ATOM 554 C C . MET A 1 75 ? -23.612 -16.451 10.714 1.00 25.39 75 MET A C 1
ATOM 555 O O . MET A 1 75 ? -22.863 -17.314 11.179 1.00 26.11 75 MET A O 1
ATOM 560 N N . CYS A 1 76 ? -24.298 -15.622 11.491 1.00 25.17 76 CYS A N 1
ATOM 561 C CA . CYS A 1 76 ? -24.173 -15.715 12.942 1.00 27.11 76 CYS A CA 1
ATOM 562 C C . CYS A 1 76 ? -24.898 -16.936 13.496 1.00 27.45 76 CYS A C 1
ATOM 563 O O . CYS A 1 76 ? -25.971 -17.302 13.014 1.00 26.36 76 CYS A O 1
ATOM 566 N N . HIS A 1 77 ? -24.302 -17.564 14.506 1.00 29.29 77 HIS A N 1
ATOM 567 C CA . HIS A 1 77 ? -24.901 -18.730 15.147 1.00 30.11 77 HIS A CA 1
ATOM 568 C C . HIS A 1 77 ? -25.986 -18.268 16.119 1.00 32.09 77 HIS A C 1
ATOM 569 O O . HIS A 1 77 ? -25.876 -17.198 16.714 1.00 31.61 77 HIS A O 1
ATOM 576 N N . PRO A 1 78 ? -27.055 -19.064 16.280 1.00 33.28 78 PRO A N 1
ATOM 577 C CA . PRO A 1 78 ? -28.130 -18.697 17.208 1.00 36.05 78 PRO A CA 1
ATOM 578 C C . PRO A 1 78 ? -27.653 -19.114 18.601 1.00 38.34 78 PRO A C 1
ATOM 579 O O . PRO A 1 78 ? -27.361 -20.287 18.833 1.00 40.92 78 PRO A O 1
ATOM 583 N N . LEU A 1 79 ? -27.559 -18.161 19.522 1.00 38.76 79 LEU A N 1
ATOM 584 C CA . LEU A 1 79 ? -27.064 -18.463 20.861 1.00 39.55 79 LEU A CA 1
ATOM 585 C C . LEU A 1 79 ? -28.061 -18.251 21.991 1.00 41.05 79 LEU A C 1
ATOM 586 O O . LEU A 1 79 ? -29.037 -17.513 21.851 1.00 42.01 79 LEU A O 1
ATOM 591 N N . MET A 1 80 ? -27.799 -18.908 23.118 1.00 42.05 80 MET A N 1
ATOM 592 C CA . MET A 1 80 ? -28.640 -18.772 24.301 1.00 43.38 80 MET A CA 1
ATOM 593 C C . MET A 1 80 ? -28.004 -17.692 25.169 1.00 41.33 80 MET A C 1
ATOM 594 O O . MET A 1 80 ? -27.294 -17.999 26.126 1.00 42.70 80 MET A O 1
ATOM 599 N N . LEU A 1 81 ? -28.247 -16.429 24.830 1.00 38.26 81 LEU A N 1
ATOM 600 C CA . LEU A 1 81 ? -27.676 -15.325 25.595 1.00 35.90 81 LEU A CA 1
ATOM 601 C C . LEU A 1 81 ? -28.029 -15.441 27.073 1.00 35.40 81 LEU A C 1
ATOM 602 O O . LEU A 1 81 ? -29.172 -15.727 27.426 1.00 33.57 81 LEU A O 1
ATOM 607 N N . LYS A 1 82 ? -27.038 -15.222 27.933 1.00 34.98 82 LYS A N 1
ATOM 608 C CA . LYS A 1 82 ? -27.243 -15.312 29.373 1.00 36.54 82 LYS A CA 1
ATOM 609 C C . LYS A 1 82 ? -27.464 -13.945 30.009 1.00 34.96 82 LYS A C 1
ATOM 610 O O . LYS A 1 82 ? -27.925 -13.849 31.148 1.00 36.71 82 LYS A O 1
ATOM 616 N N . GLY A 1 83 ? -27.137 -12.891 29.272 1.00 32.25 83 GLY A N 1
ATOM 617 C CA . GLY A 1 83 ? -27.310 -11.551 29.800 1.00 29.08 83 GLY A CA 1
ATOM 618 C C . GLY A 1 83 ? -27.065 -10.460 28.774 1.00 28.05 83 GLY A C 1
ATOM 619 O O . GLY A 1 83 ? -26.220 -10.596 27.891 1.00 27.02 83 GLY A O 1
ATOM 620 N N . VAL A 1 84 ? -27.820 -9.376 28.891 1.00 25.57 84 VAL A N 1
ATOM 621 C CA . VAL A 1 84 ? -27.688 -8.239 27.990 1.00 24.94 84 VAL A CA 1
ATOM 622 C C . VAL A 1 84 ? -28.045 -6.988 28.774 1.00 25.25 84 VAL A C 1
ATOM 623 O O . VAL A 1 84 ? -29.113 -6.913 29.385 1.00 24.59 84 VAL A O 1
ATOM 627 N N . ASP A 1 85 ? -27.143 -6.013 28.767 1.00 24.49 85 ASP A N 1
ATOM 628 C CA . ASP A 1 85 ? -27.383 -4.759 29.463 1.00 26.78 85 ASP A CA 1
ATOM 629 C C . ASP A 1 85 ? -26.823 -3.612 28.630 1.00 27.16 85 ASP A C 1
ATOM 630 O O . ASP A 1 85 ? -25.896 -3.802 27.837 1.00 27.18 85 ASP A O 1
ATOM 635 N N . ILE A 1 86 ? -27.400 -2.429 28.798 1.00 24.48 86 ILE A N 1
ATOM 636 C CA . ILE A 1 86 ? -26.967 -1.253 28.060 1.00 23.97 86 ILE A CA 1
ATOM 637 C C . ILE A 1 86 ? -26.828 -0.082 29.027 1.00 25.36 86 ILE A C 1
ATOM 638 O O . ILE A 1 86 ? -27.599 0.038 29.981 1.00 23.32 86 ILE A O 1
ATOM 643 N N . ALA A 1 87 ? -25.832 0.765 28.789 1.00 23.91 87 ALA A N 1
ATOM 644 C CA . ALA A 1 87 ? -25.602 1.933 29.634 1.00 24.94 87 ALA A CA 1
ATOM 645 C C . ALA A 1 87 ? -25.517 3.175 28.756 1.00 24.69 87 ALA A C 1
ATOM 646 O O . ALA A 1 87 ? -25.000 3.117 27.642 1.00 22.87 87 ALA A O 1
ATOM 648 N N . PHE A 1 88 ? -26.039 4.292 29.257 1.00 24.59 88 PHE A N 1
ATOM 649 C CA . PHE A 1 88 ? -26.030 5.556 28.521 1.00 23.74 88 PHE A CA 1
ATOM 650 C C . PHE A 1 88 ? -25.233 6.608 29.283 1.00 24.63 88 PHE A C 1
ATOM 651 O O . PHE A 1 88 ? -25.107 6.537 30.503 1.00 23.42 88 PHE A O 1
ATOM 659 N N . ALA A 1 89 ? -24.728 7.594 28.550 1.00 24.32 89 ALA A N 1
ATOM 660 C CA . ALA A 1 89 ? -23.982 8.697 29.137 1.00 25.84 89 ALA A CA 1
ATOM 661 C C . ALA A 1 89 ? -23.938 9.845 28.142 1.00 27.10 89 ALA A C 1
ATOM 662 O O . ALA A 1 89 ? -23.621 9.641 26.970 1.00 26.69 89 ALA A O 1
ATOM 664 N N . TRP A 1 90 ? -24.290 11.046 28.591 1.00 24.76 90 TRP A N 1
ATOM 665 C CA . TRP A 1 90 ? -24.232 12.201 27.711 1.00 28.62 90 TRP A CA 1
ATOM 666 C C . TRP A 1 90 ? -22.816 12.766 27.742 1.00 32.08 90 TRP A C 1
ATOM 667 O O . TRP A 1 90 ? -22.211 12.904 28.808 1.00 30.65 90 TRP A O 1
ATOM 678 N N . GLU A 1 91 ? -22.281 13.066 26.565 1.00 33.55 91 GLU A N 1
ATOM 679 C CA . GLU A 1 91 ? -20.949 13.634 26.453 1.00 39.15 91 GLU A CA 1
ATOM 680 C C . GLU A 1 91 ? -21.003 14.815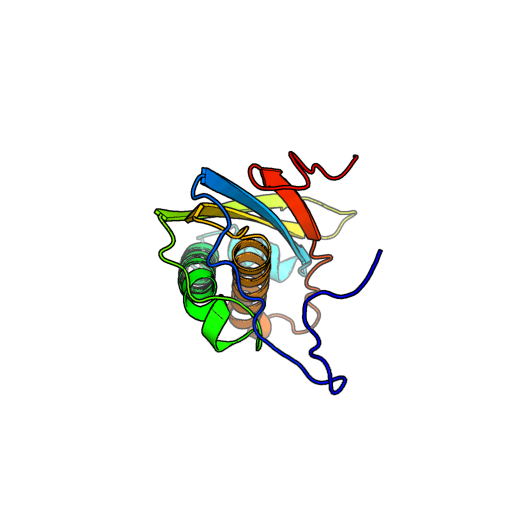 25.501 1.00 41.59 91 GLU A C 1
ATOM 681 O O . GLU A 1 91 ? -22.046 15.099 24.915 1.00 39.79 91 GLU A O 1
ATOM 687 N N . ASN A 1 92 ? -19.886 15.513 25.358 1.00 47.56 92 ASN A N 1
ATOM 688 C CA . ASN A 1 92 ? -19.830 16.671 24.480 1.00 53.39 92 ASN A CA 1
ATOM 689 C C . ASN A 1 92 ? -18.636 16.595 23.538 1.00 56.26 92 ASN A C 1
ATOM 690 O O . ASN A 1 92 ? -17.574 17.151 23.822 1.00 57.94 92 ASN A O 1
ATOM 695 N N . ASP A 1 93 ? -18.816 15.893 22.422 1.00 58.44 93 ASP A N 1
ATOM 696 C CA . ASP A 1 93 ? -17.763 15.749 21.424 1.00 61.29 93 ASP A CA 1
ATOM 697 C C . ASP A 1 93 ? -17.680 17.089 20.698 1.00 61.52 93 ASP A C 1
ATOM 698 O O . ASP A 1 93 ? -18.006 17.195 19.514 1.00 62.25 93 ASP A O 1
ATOM 703 N N . GLY A 1 94 ? -17.244 18.109 21.432 1.00 60.88 94 GLY A N 1
ATOM 704 C CA . GLY A 1 94 ? -17.191 19.474 20.937 1.00 59.44 94 GLY A CA 1
ATOM 705 C C . GLY A 1 94 ? -18.221 20.332 21.658 1.00 58.28 94 GLY A C 1
ATOM 706 O O . GLY A 1 94 ? -18.342 20.314 22.873 1.00 58.45 94 GLY A O 1
ATOM 707 N N . GLU A 1 95 ? -18.965 21.122 20.869 1.00 57.18 95 GLU A N 1
ATOM 708 C CA . GLU A 1 95 ? -20.052 21.880 21.471 1.00 55.49 95 GLU A CA 1
ATOM 709 C C . GLU A 1 95 ? -21.398 21.163 21.305 1.00 52.82 95 GLU A C 1
ATOM 710 O O . GLU A 1 95 ? -22.421 21.558 21.849 1.00 53.51 95 GLU A O 1
ATOM 716 N N . ALA A 1 96 ? -21.378 20.090 20.487 1.00 47.68 96 ALA A N 1
ATOM 717 C CA . ALA A 1 96 ? -22.596 19.316 20.278 1.00 41.96 96 ALA A CA 1
ATOM 718 C C . ALA A 1 96 ? -22.753 18.213 21.329 1.00 38.27 96 ALA A C 1
ATOM 719 O O . ALA A 1 96 ? -21.787 17.692 21.871 1.00 36.94 96 ALA A O 1
ATOM 721 N N . HIS A 1 97 ? -24.001 17.871 21.627 1.00 33.95 97 HIS A N 1
ATOM 722 C CA . HIS A 1 97 ? -24.299 16.847 22.617 1.00 30.27 97 HIS A CA 1
ATOM 723 C C . HIS A 1 97 ? -24.216 15.471 21.966 1.00 29.65 97 HIS A C 1
ATOM 724 O O . HIS A 1 97 ? -24.737 15.252 20.874 1.00 28.39 97 HIS A O 1
ATOM 731 N N . LYS A 1 98 ? -23.551 14.550 22.648 1.00 27.42 98 LYS A N 1
ATOM 732 C CA . LYS A 1 98 ? -23.285 13.209 22.160 1.00 28.75 98 LYS A CA 1
ATOM 733 C C . LYS A 1 98 ? -23.788 12.159 23.147 1.00 25.92 98 LYS A C 1
ATOM 734 O O . LYS A 1 98 ? -23.272 11.991 24.247 1.00 26.11 98 LYS A O 1
ATOM 740 N N . LEU A 1 99 ? -24.814 11.385 22.809 1.00 24.44 99 LEU A N 1
ATOM 741 C CA . LEU A 1 99 ? -25.281 10.332 23.702 1.00 23.79 99 LEU A CA 1
ATOM 742 C C . LEU A 1 99 ? -24.457 9.074 23.441 1.00 24.67 99 LEU A C 1
ATOM 743 O O . LEU A 1 99 ? -24.532 8.484 22.362 1.00 23.97 99 LEU A O 1
ATOM 748 N N . VAL A 1 100 ? -23.667 8.664 24.424 1.00 23.71 100 VAL A N 1
ATOM 749 C CA . VAL A 1 100 ? -22.843 7.473 24.275 1.00 25.35 100 VAL A CA 1
ATOM 750 C C . VAL A 1 100 ? -23.603 6.251 24.773 1.00 24.82 100 VAL A C 1
ATOM 751 O O . VAL A 1 100 ? -24.166 6.256 25.869 1.00 25.19 100 VAL A O 1
ATOM 755 N N . ILE A 1 101 ? -23.615 5.208 23.948 1.00 23.55 101 ILE A N 1
ATOM 756 C CA . ILE A 1 101 ? -24.323 3.969 24.244 1.00 21.71 101 ILE A CA 1
ATOM 757 C C . ILE A 1 101 ? -23.339 2.809 24.360 1.00 23.42 101 ILE A C 1
ATOM 758 O O . ILE A 1 101 ? -22.532 2.589 23.458 1.00 23.89 101 ILE A O 1
ATOM 763 N N . THR A 1 102 ? -23.410 2.064 25.461 1.00 22.32 102 THR A N 1
ATOM 764 C CA . THR A 1 102 ? -22.505 0.934 25.670 1.00 22.89 102 THR A CA 1
ATOM 765 C C . THR A 1 102 ? -23.291 -0.341 25.960 1.00 23.05 102 THR A C 1
ATOM 766 O O . THR A 1 102 ? -23.982 -0.435 26.974 1.00 24.38 102 THR A O 1
ATOM 770 N N . ALA A 1 103 ? -23.179 -1.322 25.069 1.00 22.24 103 ALA A N 1
ATOM 771 C CA . ALA A 1 103 ? -23.904 -2.576 25.228 1.00 22.60 103 ALA A CA 1
ATOM 772 C C . ALA A 1 103 ? -22.996 -3.728 25.629 1.00 24.22 103 ALA A C 1
ATOM 773 O O . ALA A 1 103 ? -21.954 -3.955 25.011 1.00 22.36 103 ALA A O 1
ATOM 775 N N . THR A 1 104 ? -23.408 -4.458 26.663 1.00 23.78 104 THR A N 1
ATOM 776 C CA . THR A 1 104 ? -22.645 -5.598 27.160 1.00 24.38 104 THR A CA 1
ATOM 777 C C . THR A 1 104 ? -23.478 -6.870 27.043 1.00 25.26 104 THR A C 1
ATOM 778 O O . THR A 1 104 ? -24.595 -6.939 27.556 1.00 24.65 104 THR A O 1
ATOM 782 N N . VAL A 1 105 ? -22.930 -7.875 26.366 1.00 24.30 105 VAL A N 1
ATOM 783 C CA . VAL A 1 105 ? -23.624 -9.146 26.180 1.00 25.40 105 VAL A CA 1
ATOM 784 C C . VAL A 1 105 ? -22.782 -10.283 26.750 1.00 28.20 105 VAL A C 1
ATOM 785 O O . VAL A 1 105 ? -21.560 -10.298 26.596 1.00 26.67 105 VAL A O 1
ATOM 789 N N . LYS A 1 106 ? -23.441 -11.229 27.414 1.00 30.23 106 LYS A N 1
ATOM 790 C CA . LYS A 1 106 ? -22.757 -12.370 28.016 1.00 32.60 106 LYS A CA 1
ATOM 791 C C . LYS A 1 106 ? -23.406 -13.680 27.594 1.00 33.69 106 LYS A C 1
ATOM 792 O O . LYS A 1 106 ? -24.601 -13.729 27.314 1.00 33.09 106 LYS A O 1
ATOM 798 N N . THR A 1 107 ? -22.614 -14.747 27.563 1.00 34.10 107 THR A N 1
ATOM 799 C CA . THR A 1 107 ? -23.127 -16.059 27.202 1.00 35.93 107 THR A CA 1
ATOM 800 C C . THR A 1 107 ? -22.133 -17.138 27.613 1.00 36.78 107 THR A C 1
ATOM 801 O O . THR A 1 107 ? -21.056 -16.841 28.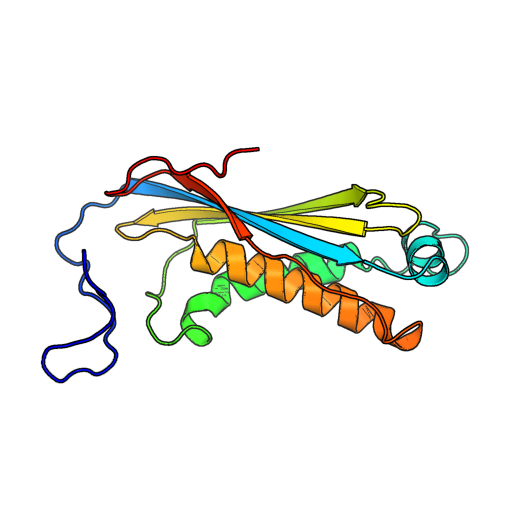124 1.00 36.11 107 THR A O 1
ATOM 805 N N . LYS A 1 108 ? -22.517 -18.388 27.391 1.00 38.73 108 LYS A N 1
ATOM 806 C CA . LYS A 1 108 ? -21.679 -19.538 27.707 1.00 40.61 108 LYS A CA 1
ATOM 807 C C . LYS A 1 108 ? -21.744 -20.428 26.476 1.00 39.64 108 LYS A C 1
ATOM 808 O O . LYS A 1 108 ? -22.778 -21.038 26.202 1.00 41.00 108 LYS A O 1
ATOM 814 N N . GLY A 1 109 ? -20.653 -20.492 25.722 1.00 38.44 109 GLY A N 1
ATOM 815 C CA . GLY A 1 109 ? -20.663 -21.310 24.524 1.00 37.38 109 GLY A CA 1
ATOM 816 C C . GLY A 1 109 ? -19.361 -21.363 23.754 1.00 36.93 109 GLY A C 1
ATOM 817 O O . GLY A 1 109 ? -18.313 -20.941 24.244 1.00 36.01 109 GLY A O 1
ATOM 818 N N . SER A 1 110 ? -19.443 -21.871 22.528 1.00 36.27 110 SER A N 1
ATOM 819 C CA . SER A 1 110 ? -18.279 -22.032 21.669 1.00 37.61 110 SER A CA 1
ATOM 820 C C . SER A 1 110 ? -18.027 -20.909 20.670 1.00 37.32 110 SER A C 1
ATOM 821 O O . SER A 1 110 ? -17.231 -21.076 19.748 1.00 37.32 110 SER A O 1
ATOM 824 N N . THR A 1 111 ? -18.699 -19.773 20.837 1.00 35.80 111 THR A N 1
ATOM 825 C CA . THR A 1 111 ? -18.500 -18.652 19.926 1.00 35.81 111 THR A CA 1
ATOM 826 C C . THR A 1 111 ? -18.765 -17.323 20.634 1.00 34.59 111 THR A C 1
ATOM 827 O O . THR A 1 111 ? -19.630 -17.233 21.504 1.00 34.22 111 THR A O 1
ATOM 831 N N . GLY A 1 112 ? -18.002 -16.298 20.267 1.00 33.75 112 GLY A N 1
ATOM 832 C CA . GLY A 1 112 ? -18.146 -14.996 20.898 1.00 31.56 112 GLY A CA 1
ATOM 833 C C . GLY A 1 112 ? -19.456 -14.285 20.621 1.00 29.91 112 GLY A C 1
ATOM 834 O O . GLY A 1 112 ? -20.227 -14.693 19.752 1.00 30.14 112 GLY A O 1
ATOM 835 N N . VAL A 1 113 ? -19.709 -13.214 21.366 1.00 28.02 113 VAL A N 1
ATOM 836 C CA . VAL A 1 113 ? -20.932 -12.443 21.190 1.00 27.87 113 VAL A CA 1
ATOM 837 C C . VAL A 1 113 ? -20.656 -11.011 20.746 1.00 27.60 113 VAL A C 1
ATOM 838 O O . VAL A 1 113 ? -21.387 -10.085 21.103 1.00 26.71 113 VAL A O 1
ATOM 842 N N . GLU A 1 114 ? -19.601 -10.827 19.956 1.00 26.81 114 GLU A N 1
ATOM 843 C CA . GLU A 1 114 ? -19.263 -9.494 19.469 1.00 26.74 114 GLU A CA 1
ATOM 844 C C . GLU A 1 114 ? -20.397 -8.936 18.608 1.00 23.52 114 GLU A C 1
ATOM 845 O O . GLU A 1 114 ? -20.763 -7.769 18.734 1.00 23.01 114 GLU A O 1
ATOM 851 N N . MET A 1 115 ? -20.958 -9.770 17.737 1.00 22.41 115 MET A N 1
ATOM 852 C CA . MET A 1 115 ? -22.036 -9.312 16.862 1.00 21.08 115 MET A CA 1
ATOM 853 C C . MET A 1 115 ? -23.303 -8.941 17.633 1.00 21.59 115 MET A C 1
ATOM 854 O O . MET A 1 115 ? -24.010 -7.999 17.268 1.00 20.74 115 MET A O 1
ATOM 859 N N . GLU A 1 116 ? -23.600 -9.695 18.685 1.00 21.27 116 GLU A N 1
ATOM 860 C CA . GLU A 1 116 ? -24.776 -9.418 19.500 1.00 22.94 116 GLU A CA 1
ATOM 861 C C . GLU A 1 116 ? -24.631 -8.054 20.182 1.00 21.66 116 GLU A C 1
ATOM 862 O O . GLU A 1 116 ? -25.583 -7.276 20.250 1.00 20.92 116 GLU A O 1
ATOM 868 N N . ALA A 1 117 ? -23.434 -7.763 20.684 1.00 21.80 117 ALA A N 1
ATOM 869 C CA . ALA A 1 117 ? -23.178 -6.488 21.352 1.00 21.24 117 ALA A CA 1
ATOM 870 C C . ALA A 1 117 ? -23.232 -5.332 20.355 1.00 21.61 117 ALA A C 1
ATOM 871 O O . ALA A 1 117 ? -23.830 -4.289 20.631 1.00 19.56 117 ALA A O 1
ATOM 873 N N . LEU A 1 118 ? -22.605 -5.522 19.198 1.00 20.07 118 LEU A N 1
ATOM 874 C CA . LEU A 1 118 ? -22.587 -4.496 18.154 1.00 20.25 118 LEU A CA 1
ATOM 875 C C . LEU A 1 118 ? -23.986 -4.234 17.604 1.00 20.17 118 LEU A C 1
ATOM 876 O O . LEU A 1 118 ? -24.348 -3.094 17.316 1.00 21.37 118 LEU A O 1
ATOM 881 N N . THR A 1 119 ? -24.770 -5.295 17.452 1.00 19.96 119 THR A N 1
ATOM 882 C CA . THR A 1 119 ? -26.121 -5.158 16.931 1.00 20.38 119 THR A CA 1
ATOM 883 C C . THR A 1 119 ? -27.025 -4.485 17.964 1.00 21.16 119 THR A C 1
ATOM 884 O O . THR A 1 119 ? -27.856 -3.650 17.616 1.00 20.62 119 THR A O 1
ATOM 888 N N . ALA A 1 120 ? -26.852 -4.855 19.230 1.00 19.83 120 ALA A N 1
ATOM 889 C CA . ALA A 1 120 ? -27.643 -4.274 20.311 1.00 20.38 120 ALA A CA 1
ATOM 890 C C . ALA A 1 120 ? -27.393 -2.771 20.334 1.00 21.45 120 ALA A C 1
ATOM 891 O O . ALA A 1 120 ? -28.331 -1.977 20.404 1.00 21.07 120 ALA A O 1
ATOM 893 N N . ALA A 1 121 ? -26.122 -2.384 20.274 1.00 20.45 121 ALA A N 1
ATOM 894 C CA . ALA A 1 121 ? -25.763 -0.969 20.285 1.00 21.99 121 ALA A CA 1
ATOM 895 C C . ALA A 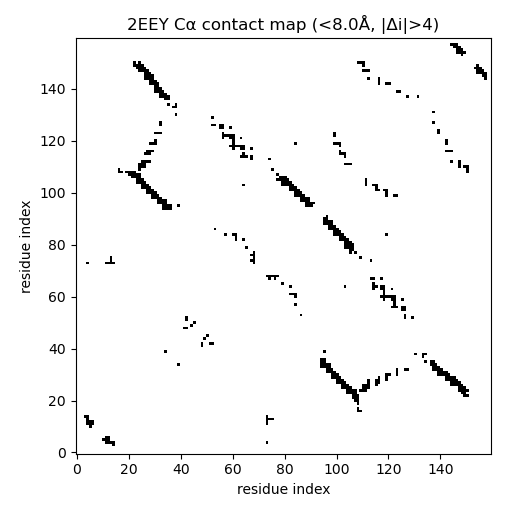1 121 ? -26.321 -0.229 19.065 1.00 21.07 121 ALA A C 1
ATOM 896 O O . ALA A 1 121 ? -26.855 0.869 19.197 1.00 19.25 121 ALA A O 1
ATOM 898 N N . SER A 1 122 ? -26.196 -0.833 17.884 1.00 20.50 122 SER A N 1
ATOM 899 C CA . SER A 1 122 ? -26.681 -0.217 16.646 1.00 20.02 122 SER A CA 1
ATOM 900 C C . SER A 1 122 ? -28.183 0.049 16.650 1.00 20.41 122 SER A C 1
ATOM 901 O O . SER A 1 122 ? -28.626 1.132 16.267 1.00 19.65 122 SER A O 1
ATOM 904 N N . VAL A 1 123 ? -28.967 -0.943 17.066 1.00 18.93 123 VAL A N 1
ATOM 905 C CA . VAL A 1 123 ? -30.419 -0.784 17.086 1.00 18.73 123 VAL A CA 1
ATOM 906 C C . VAL A 1 123 ? -30.852 0.163 18.204 1.00 18.57 123 VAL A C 1
ATOM 907 O O . VAL A 1 123 ? -31.844 0.878 18.070 1.00 19.34 123 VAL A O 1
ATOM 911 N N . CYS A 1 124 ? -30.105 0.168 19.304 1.00 18.60 124 CYS A N 1
ATOM 912 C CA . CYS A 1 124 ? -30.407 1.074 20.402 1.00 18.97 124 CYS A CA 1
ATOM 913 C C . CYS A 1 124 ? -30.287 2.500 19.842 1.00 19.88 124 CYS A C 1
ATOM 914 O O . CYS A 1 124 ? -31.168 3.338 20.045 1.00 18.45 124 CYS A O 1
ATOM 917 N N . ALA A 1 125 ? -29.199 2.762 19.118 1.00 19.26 125 ALA A N 1
ATOM 918 C CA . ALA A 1 125 ? -28.972 4.079 18.524 1.00 19.84 125 ALA A CA 1
ATOM 919 C C . ALA A 1 125 ? -30.066 4.417 17.510 1.00 19.84 125 ALA A C 1
ATOM 920 O O . ALA A 1 125 ? -30.606 5.522 17.514 1.00 19.52 125 ALA A O 1
ATOM 922 N N . LEU A 1 126 ? -30.397 3.466 16.641 1.00 20.76 126 LEU A N 1
ATOM 923 C CA . LEU A 1 126 ? -31.439 3.693 15.641 1.00 19.33 126 LEU A CA 1
ATOM 924 C C . LEU A 1 126 ? -32.771 4.038 16.301 1.00 19.20 126 LEU A C 1
ATOM 925 O O . LEU A 1 126 ? -33.553 4.812 15.759 1.00 19.67 126 LEU A O 1
ATOM 930 N N . THR A 1 127 ? -33.028 3.465 17.473 1.00 18.00 127 THR A N 1
ATOM 931 C CA . THR A 1 127 ? -34.280 3.728 18.168 1.00 19.35 127 THR A CA 1
ATOM 932 C C . THR A 1 127 ? -34.291 5.136 18.762 1.00 19.57 127 THR A C 1
ATOM 933 O O . THR A 1 127 ? -35.326 5.798 18.779 1.00 20.81 127 THR A O 1
ATOM 937 N N . VAL A 1 128 ? -33.141 5.596 19.244 1.00 20.91 128 VAL A N 1
ATOM 938 C CA . VAL A 1 128 ? -33.056 6.958 19.770 1.00 20.37 128 VAL A CA 1
ATOM 939 C C . VAL A 1 128 ? -33.377 7.878 18.589 1.00 21.96 128 VAL A C 1
ATOM 940 O O . VAL A 1 128 ? -34.153 8.832 18.716 1.00 20.75 128 VAL A O 1
ATOM 944 N N . TYR A 1 129 ? -32.784 7.572 17.434 1.00 21.30 129 TYR A N 1
ATOM 945 C CA . TYR A 1 129 ? -33.011 8.359 16.222 1.00 22.61 129 TYR A CA 1
ATOM 946 C C . TYR A 1 129 ? -34.497 8.362 15.851 1.00 22.26 129 TYR A C 1
ATOM 947 O O . TYR A 1 129 ? -35.068 9.413 15.556 1.00 22.69 129 TYR A O 1
ATOM 956 N N . ASP A 1 130 ? -35.130 7.192 15.874 1.00 20.75 130 ASP A N 1
ATOM 957 C CA . ASP A 1 130 ? -36.547 7.116 15.529 1.00 21.87 130 ASP A CA 1
ATOM 958 C C . ASP A 1 130 ? -37.419 7.963 16.462 1.00 23.20 130 ASP A C 1
ATOM 959 O O . ASP A 1 130 ? -38.347 8.644 16.020 1.00 22.70 130 ASP A O 1
ATOM 964 N N . MET A 1 131 ? -37.109 7.922 17.752 1.00 22.58 131 MET A N 1
ATOM 965 C CA . MET A 1 131 ? -37.888 8.660 18.745 1.00 24.26 131 MET A CA 1
ATOM 966 C C . MET A 1 131 ? -37.698 10.175 18.707 1.00 24.04 131 MET A C 1
ATOM 967 O O . MET A 1 131 ? -38.560 10.923 19.178 1.00 25.18 131 MET A O 1
ATOM 972 N N . CYS A 1 132 ? -36.581 10.634 18.150 1.00 23.51 132 CYS A N 1
ATOM 973 C CA . CYS A 1 132 ? -36.305 12.069 18.098 1.00 25.72 132 CYS A CA 1
ATOM 974 C C . CYS A 1 132 ? -36.314 12.698 16.708 1.00 26.48 132 CYS A C 1
ATOM 975 O O . CYS A 1 132 ? -36.225 13.923 16.585 1.00 28.56 132 CYS A O 1
ATOM 978 N N . LYS A 1 133 ? -36.433 11.885 15.663 1.00 26.04 133 LYS A N 1
ATOM 979 C CA . LYS A 1 133 ? -36.389 12.425 14.310 1.00 26.80 133 LYS A CA 1
ATOM 980 C C . LYS A 1 133 ? -37.456 13.468 13.990 1.00 27.30 133 LYS A C 1
ATOM 981 O O . LYS A 1 133 ? -37.283 14.263 13.069 1.00 27.45 133 LYS A O 1
ATOM 987 N N . ALA A 1 134 ? -38.552 13.472 14.739 1.00 28.53 134 ALA A N 1
ATOM 988 C CA . ALA A 1 134 ? -39.605 14.455 14.504 1.00 30.50 134 ALA A CA 1
ATOM 989 C C . ALA A 1 134 ? -39.036 15.855 14.741 1.00 31.97 134 ALA A C 1
ATOM 990 O O . ALA A 1 134 ? -39.480 16.829 14.132 1.00 32.70 134 ALA A O 1
ATOM 992 N N . LEU A 1 135 ? -38.041 15.942 15.620 1.00 32.03 135 LEU A N 1
ATOM 993 C CA . LEU A 1 135 ? -37.406 17.217 15.952 1.00 32.83 135 LEU A CA 1
ATOM 994 C C . LEU A 1 135 ? -36.280 17.595 14.988 1.00 34.46 135 LEU A C 1
ATOM 995 O O . LEU A 1 135 ? -36.104 18.768 14.661 1.00 34.22 135 LEU A O 1
ATOM 1000 N N . ASP A 1 136 ? -35.515 16.606 14.534 1.00 34.06 136 ASP A N 1
ATOM 1001 C CA . ASP A 1 136 ? -34.407 16.869 13.622 1.00 35.35 136 ASP A CA 1
ATOM 1002 C C . ASP A 1 136 ? -33.938 15.585 12.938 1.00 35.16 136 ASP A C 1
ATOM 1003 O O . ASP A 1 136 ? -33.759 14.558 13.592 1.00 34.56 136 ASP A O 1
ATOM 1008 N N . LYS A 1 137 ? -33.733 15.648 11.625 1.00 35.39 137 LYS A N 1
ATOM 1009 C CA . LYS A 1 137 ? -33.281 14.484 10.863 1.00 36.42 137 LYS A CA 1
ATOM 1010 C C . LYS A 1 137 ? -31.767 14.449 10.689 1.00 35.97 137 LYS A C 1
ATOM 1011 O O . LYS A 1 137 ? -31.221 13.492 10.132 1.00 37.61 137 LYS A O 1
ATOM 1017 N N . GLY A 1 138 ? -31.091 15.486 11.177 1.00 33.94 138 GLY A N 1
ATOM 1018 C CA . GLY A 1 138 ? -29.647 15.559 11.045 1.00 30.47 138 GLY A CA 1
ATOM 1019 C C . GLY A 1 138 ? -28.822 14.798 12.069 1.00 28.98 138 GLY A C 1
ATOM 1020 O O . GLY A 1 138 ? -27.596 14.894 12.056 1.00 27.79 138 GLY A O 1
ATOM 1021 N N . MET A 1 139 ? -29.469 14.050 12.959 1.00 25.89 139 MET A N 1
ATOM 1022 C CA . MET A 1 139 ? -28.735 13.283 13.968 1.00 25.18 139 MET A CA 1
ATOM 1023 C C . MET A 1 139 ? -27.731 12.334 13.310 1.00 25.09 139 MET A C 1
ATOM 1024 O O . MET A 1 139 ? -27.996 11.783 12.241 1.00 26.71 139 MET A O 1
ATOM 1029 N N . VAL A 1 140 ? -26.590 12.136 13.959 1.00 23.60 140 VAL A N 1
ATOM 1030 C CA . VAL A 1 140 ? -25.563 11.246 13.432 1.00 25.26 140 VAL A CA 1
ATOM 1031 C C . VAL A 1 140 ? -25.294 10.092 14.390 1.00 23.96 140 VAL A C 1
ATOM 1032 O O . VAL A 1 140 ? -25.064 10.299 15.577 1.00 24.80 140 VAL A O 1
ATOM 1036 N N . ILE A 1 141 ? -25.323 8.874 13.861 1.00 23.79 141 ILE A N 1
ATOM 1037 C CA . ILE A 1 141 ? -25.079 7.685 14.668 1.00 23.89 141 ILE A CA 1
ATOM 1038 C C . ILE A 1 141 ? -23.651 7.188 14.491 1.00 25.67 141 ILE A C 1
ATOM 1039 O O . ILE A 1 141 ? -23.138 7.135 13.373 1.00 26.01 141 ILE A O 1
ATOM 1044 N N . GLY A 1 142 ? -23.004 6.841 15.599 1.00 27.37 142 GLY A N 1
ATOM 1045 C CA . GLY A 1 142 ? -21.656 6.307 15.525 1.00 27.89 142 GLY A CA 1
ATOM 1046 C C . GLY A 1 142 ? -20.531 7.309 15.651 1.00 28.66 142 GLY A C 1
ATOM 1047 O O . GLY A 1 142 ? -20.774 8.488 15.898 1.00 28.30 142 GLY A O 1
ATOM 1048 N N . PRO A 1 143 ? -19.276 6.869 15.459 1.00 29.24 143 PRO A N 1
ATOM 1049 C CA . PRO A 1 143 ? -18.866 5.498 15.128 1.00 28.83 143 PRO A CA 1
ATOM 1050 C C . PRO A 1 143 ? -19.266 4.395 16.109 1.00 26.89 143 PRO A C 1
ATOM 1051 O O . PRO A 1 143 ? -19.435 4.629 17.306 1.00 24.83 143 PRO A O 1
ATOM 1055 N N . THR A 1 144 ? -19.412 3.188 15.570 1.00 25.56 144 THR A N 1
ATOM 1056 C CA . THR A 1 144 ? -19.790 2.008 16.340 1.00 23.35 144 THR A CA 1
ATOM 1057 C C . THR A 1 144 ? -18.608 1.047 16.289 1.00 25.18 144 THR A C 1
ATOM 1058 O O . 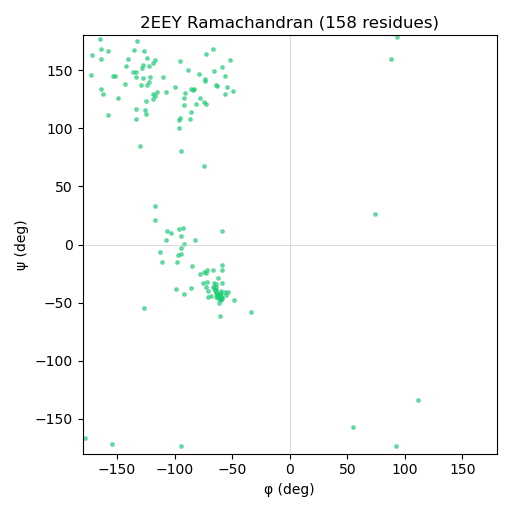THR A 1 144 ? -18.079 0.759 15.213 1.00 24.32 144 THR A O 1
ATOM 1062 N N . TYR A 1 145 ? -18.197 0.532 17.441 1.00 25.07 145 TYR A N 1
ATOM 1063 C CA . TYR A 1 145 ? -17.040 -0.355 17.473 1.00 25.41 145 TYR A CA 1
ATOM 1064 C C . TYR A 1 145 ? -17.023 -1.249 18.698 1.00 25.49 145 TYR A C 1
ATOM 1065 O O . TYR A 1 145 ? -17.761 -1.024 19.658 1.00 25.59 145 TYR A O 1
ATOM 1074 N N . LEU A 1 146 ? -16.171 -2.265 18.656 1.00 24.28 146 LEU A N 1
ATOM 1075 C CA . LEU A 1 146 ? -16.040 -3.203 19.762 1.00 27.55 146 LEU A CA 1
ATOM 1076 C C . LEU A 1 146 ? -15.080 -2.598 20.782 1.00 28.93 146 LEU A C 1
ATOM 1077 O O . LEU A 1 146 ? -14.012 -2.097 20.420 1.00 29.05 146 LEU A O 1
ATOM 1082 N N . VAL A 1 147 ? -15.466 -2.632 22.051 1.00 28.62 147 VAL A N 1
ATOM 1083 C CA . VAL A 1 147 ? -14.631 -2.090 23.116 1.00 31.31 147 VAL A CA 1
ATOM 1084 C C . VAL A 1 147 ? -13.742 -3.200 23.663 1.00 33.01 147 VAL A C 1
ATOM 1085 O O . VAL A 1 147 ? -12.550 -2.992 23.907 1.00 34.06 147 VAL A O 1
ATOM 1089 N N . GLU A 1 148 ? -14.324 -4.382 23.846 1.00 33.20 148 GLU A N 1
ATOM 1090 C CA . GLU A 1 148 ? -13.571 -5.524 24.342 1.00 36.35 148 GLU A CA 1
ATOM 1091 C C . GLU A 1 148 ? -14.390 -6.808 24.290 1.00 36.67 148 GLU A C 1
ATOM 1092 O O . GLU A 1 148 ? -15.614 -6.782 24.145 1.00 33.31 148 GLU A O 1
ATOM 1098 N N . LYS A 1 149 ? -13.697 -7.935 24.384 1.00 37.07 149 LYS A N 1
ATOM 1099 C CA . LYS A 1 149 ? -14.345 -9.235 24.379 1.00 39.33 149 LYS A CA 1
ATOM 1100 C C . LYS A 1 149 ? -13.448 -10.205 25.136 1.00 40.40 149 LYS A C 1
ATOM 1101 O O . LYS A 1 149 ? -12.220 -10.104 25.080 1.00 39.60 149 LYS A O 1
ATOM 1107 N N . THR A 1 150 ? -14.061 -11.138 25.851 1.00 41.49 150 THR A N 1
ATOM 1108 C CA . THR A 1 150 ? -13.306 -12.115 26.617 1.00 44.08 150 THR A CA 1
ATOM 1109 C C . THR A 1 150 ? -13.755 -13.525 26.270 1.00 46.66 150 THR A C 1
ATOM 1110 O O . THR A 1 150 ? -14.886 -13.736 25.829 1.00 45.01 150 THR A O 1
ATOM 1114 N N . GLY A 1 151 ? -12.856 -14.485 26.466 1.00 49.08 151 GLY A N 1
ATOM 1115 C CA . GLY A 1 151 ? -13.165 -15.869 26.160 1.00 53.50 151 GLY A CA 1
ATOM 1116 C C . GLY A 1 151 ? -12.853 -16.182 24.711 1.00 56.08 151 GLY A C 1
ATOM 1117 O O . GLY A 1 151 ? -12.751 -15.278 23.882 1.00 56.91 151 GLY A O 1
ATOM 1118 N N . GLY A 1 152 ? -12.690 -17.463 24.401 1.00 59.38 152 GLY A N 1
ATOM 1119 C CA . GLY A 1 152 ? -12.398 -17.850 23.032 1.00 63.09 152 GLY A CA 1
ATOM 1120 C C . GLY A 1 152 ? -10.924 -17.987 22.697 1.00 65.06 152 GLY A C 1
ATOM 1121 O O . GLY A 1 152 ? -10.052 -17.750 23.534 1.00 65.10 152 GLY A O 1
ATOM 1122 N N . LYS A 1 153 ? -10.661 -18.371 21.451 1.00 67.13 153 LYS A N 1
ATOM 1123 C CA . LYS A 1 153 ? -9.308 -18.568 20.939 1.00 68.96 153 LYS A CA 1
ATOM 1124 C C . LYS A 1 153 ? -8.447 -17.308 20.984 1.00 69.44 153 LYS A C 1
ATOM 1125 O O . LYS A 1 153 ? -7.412 -17.277 21.651 1.00 69.76 153 LYS A O 1
ATOM 1131 N N . SER A 1 154 ? -8.882 -16.276 20.267 1.00 69.77 154 SER A N 1
ATOM 1132 C CA . SER A 1 154 ? -8.157 -15.011 20.192 1.00 69.87 154 SER A CA 1
ATOM 1133 C C . SER A 1 154 ? -7.943 -14.329 21.542 1.00 69.18 154 SER A C 1
ATOM 1134 O O . SER A 1 154 ? -7.532 -13.169 21.599 1.00 69.57 154 SER A O 1
ATOM 1137 N N . GLY A 1 155 ? -8.219 -15.049 22.623 1.00 67.85 155 GLY A N 1
ATOM 1138 C CA . GLY A 1 155 ? -8.036 -14.490 23.949 1.00 66.27 155 GLY A CA 1
ATOM 1139 C C . GLY A 1 155 ? -8.772 -13.184 24.183 1.00 65.36 155 GLY A C 1
ATOM 1140 O O . GLY A 1 155 ? -9.749 -12.872 23.501 1.00 65.47 155 GLY A O 1
ATOM 1141 N N . HIS A 1 156 ? -8.288 -12.415 25.153 1.00 63.74 156 HIS A N 1
ATOM 1142 C CA . HIS A 1 156 ? -8.890 -11.138 25.514 1.00 62.16 156 HIS A CA 1
ATOM 1143 C C . HIS A 1 156 ? -8.538 -10.012 24.542 1.00 60.18 156 HIS A C 1
ATOM 1144 O O . HIS A 1 156 ? -7.365 -9.753 24.276 1.00 60.33 156 HIS A O 1
ATOM 1151 N N . TYR A 1 157 ? -9.565 -9.350 24.018 1.00 57.27 157 TYR A N 1
ATOM 1152 C CA . TYR A 1 157 ? -9.381 -8.229 23.101 1.00 54.59 157 TYR A CA 1
ATOM 1153 C C . TYR A 1 157 ? -9.797 -6.953 23.818 1.00 54.34 157 TYR A C 1
ATOM 1154 O O . TYR A 1 157 ? -10.747 -6.955 24.600 1.00 52.73 157 TYR A O 1
ATOM 1163 N N . ARG A 1 158 ? -9.095 -5.861 23.544 1.00 55.31 158 ARG A N 1
ATOM 1164 C CA . ARG A 1 158 ? -9.421 -4.594 24.179 1.00 56.91 158 ARG A CA 1
ATOM 1165 C C . ARG A 1 158 ? -8.896 -3.422 23.362 1.00 57.89 158 ARG A C 1
ATOM 1166 O O . ARG A 1 158 ? -7.686 -3.222 23.252 1.00 57.75 158 ARG A O 1
ATOM 1174 N N . ARG A 1 159 ? -9.814 -2.654 22.784 1.00 58.23 159 ARG A N 1
ATOM 1175 C CA . ARG A 1 159 ? -9.447 -1.500 21.976 1.00 60.23 159 ARG A CA 1
ATOM 1176 C C . ARG A 1 159 ? -8.571 -0.535 22.764 1.00 62.00 159 ARG A C 1
ATOM 1177 O O . ARG A 1 159 ? -8.902 -0.149 23.885 1.00 61.48 159 ARG A O 1
ATOM 1185 N N . LYS A 1 160 ? -7.446 -0.154 22.169 1.00 64.81 160 LYS A N 1
ATOM 1186 C CA . LYS A 1 160 ? -6.512 0.768 22.801 1.00 67.58 160 LYS A CA 1
ATOM 1187 C C . LYS A 1 160 ? -7.072 2.187 22.789 1.00 69.09 160 LYS A C 1
ATOM 1188 O O . LYS A 1 160 ? -7.680 2.617 21.808 1.00 69.32 160 LYS A O 1
ATOM 1194 N N . THR A 1 161 ? -6.865 2.907 23.887 1.00 70.51 161 THR A N 1
ATOM 1195 C CA . THR A 1 161 ? -7.347 4.278 24.010 1.00 71.88 161 THR A CA 1
ATOM 1196 C C . THR A 1 161 ? -6.262 5.191 24.572 1.00 72.21 161 THR A C 1
ATOM 1197 O O . THR A 1 161 ? -5.157 4.683 24.858 1.00 72.72 161 THR A O 1
#

Sequence (160 aa):
SSFTHFNEQGRAKMVDITHKEDTVRVAVAQTSVTVSREIYEKMTSNAIEKGDVLAVAQVAGVMAAKKTADLIPMCHPLMLKGVDIAFAWENDGEAHKLVITATVKTKGSTGVEMEALTAASVCALTVYDMCKALDKGMVIGPTYLVEKTGGKSGHYRRKT

Nearest PDB structures (foldseek):
  2eey-assembly1_A  TM=1.006E+00  e=9.466E-35  Geobacillus kaustophilus HTA426
  3jqj-assembly1_B  TM=9.365E-01  e=1.188E-19  Thermus thermophilus HB8
  1eks-assembly1_A  TM=9.438E-01  e=2.674E-16  Escherichia coli
  2ohd-assembly1_D  TM=9.243E-01  e=3.877E-15  Sulfurisphaera tokodaii str. 7
  2ekn-assembly1_A  TM=9.126E-01  e=1.772E-14  Pyrococcus horikoshii OT3

CATH classification: 3.30.70.640